Protein AF-G9FZ60-F1 (afdb_monomer_lite)

pLDDT: mean 91.17, std 10.19, range [48.16, 97.88]

Radius of gyration: 18.16 Å; chains: 1; bounding box: 33×27×50 Å

Secondary structure (DSSP, 8-state):
---HHHHTS-GGGPPP--S---TT-TT-SS-S--HHHHHHHHHHHHHHGGG-

Sequence (52 aa):
CQSRLVNNLPIDDQPECRPHWQDEDPDMPLPYDLQETISCLRNRFMSASKQW

Foldseek 3Di:
DPDPVLVPDDPVSRDDPPPDDDQPDPVDPDHPDCVVVVVVVVVVVVVVVVVD

Organism: Callorhinchus milii (NCBI:txid7868)

Structure (mmCIF, N/CA/C/O backbone):
data_AF-G9FZ60-F1
#
_entry.id   AF-G9FZ60-F1
#
loop_
_atom_site.group_PDB
_atom_site.id
_atom_site.type_symbol
_atom_site.label_atom_id
_atom_site.label_alt_id
_atom_site.label_comp_id
_atom_site.label_asym_id
_atom_site.label_entity_id
_atom_site.label_seq_id
_atom_site.pdbx_PDB_ins_code
_atom_site.Cartn_x
_atom_site.Cartn_y
_atom_site.Cartn_z
_atom_site.occupancy
_atom_site.B_iso_or_equiv
_atom_site.auth_seq_id
_atom_site.auth_comp_id
_atom_site.auth_asym_id
_atom_site.auth_atom_id
_atom_site.pdbx_PDB_model_num
ATOM 1 N N . CYS A 1 1 ? 5.251 -5.427 -8.127 1.00 89.94 1 CYS A N 1
ATOM 2 C CA . CYS A 1 1 ? 5.843 -4.707 -9.274 1.00 89.94 1 CYS A CA 1
ATOM 3 C C . CYS A 1 1 ? 7.347 -4.464 -9.146 1.00 89.94 1 CYS A C 1
ATOM 5 O O . CYS A 1 1 ? 7.973 -4.227 -10.155 1.00 89.94 1 CYS A O 1
ATOM 7 N N . GLN A 1 2 ? 7.960 -4.540 -7.957 1.00 92.00 2 GLN A N 1
ATOM 8 C CA . GLN A 1 2 ? 9.345 -4.071 -7.755 1.00 92.00 2 GLN A CA 1
ATOM 9 C C . GLN A 1 2 ? 10.396 -5.198 -7.676 1.00 92.00 2 GLN A C 1
ATOM 11 O O . GLN A 1 2 ? 11.455 -5.028 -7.072 1.00 92.00 2 GLN A O 1
ATOM 16 N N . SER A 1 3 ? 10.108 -6.392 -8.210 1.00 94.38 3 SER A N 1
ATOM 17 C CA . SER A 1 3 ? 11.086 -7.487 -8.162 1.00 94.38 3 SER A CA 1
ATOM 18 C C . SER A 1 3 ? 12.246 -7.221 -9.130 1.00 94.38 3 SER A C 1
ATOM 20 O O . SER A 1 3 ? 12.077 -6.561 -10.153 1.00 94.38 3 SER A O 1
ATOM 22 N N . ARG A 1 4 ? 13.436 -7.770 -8.844 1.00 93.56 4 ARG A N 1
ATOM 23 C CA . ARG A 1 4 ? 14.626 -7.572 -9.699 1.00 93.56 4 ARG A CA 1
ATOM 24 C C . ARG A 1 4 ? 14.402 -7.992 -11.152 1.00 93.56 4 ARG A C 1
ATOM 26 O O . ARG A 1 4 ? 14.884 -7.322 -12.051 1.00 93.56 4 ARG A O 1
ATOM 33 N N . LEU A 1 5 ? 13.683 -9.097 -11.361 1.00 92.56 5 LEU A N 1
ATOM 34 C CA . LEU A 1 5 ? 13.351 -9.598 -12.697 1.00 92.56 5 LEU A CA 1
ATOM 35 C C . LEU A 1 5 ? 12.556 -8.559 -13.490 1.00 92.56 5 LEU A C 1
ATOM 37 O O . LEU A 1 5 ? 12.820 -8.321 -14.660 1.00 92.56 5 LEU A O 1
ATOM 41 N N . VAL A 1 6 ? 11.598 -7.942 -12.813 1.00 91.69 6 VAL A N 1
ATOM 42 C CA . VAL A 1 6 ? 10.658 -6.999 -13.394 1.00 91.69 6 VAL A CA 1
ATOM 43 C C . VAL A 1 6 ? 11.319 -5.652 -13.698 1.00 91.69 6 VAL A C 1
ATOM 45 O O . VAL A 1 6 ? 11.053 -5.066 -14.739 1.00 91.69 6 VAL A O 1
ATOM 48 N N . ASN A 1 7 ? 12.245 -5.201 -12.851 1.00 88.94 7 ASN A N 1
ATOM 49 C CA . ASN A 1 7 ? 12.977 -3.947 -13.063 1.00 88.94 7 ASN A CA 1
ATOM 50 C C . ASN A 1 7 ? 13.932 -3.987 -14.273 1.00 88.94 7 ASN A C 1
ATOM 52 O O . ASN A 1 7 ? 14.406 -2.941 -14.704 1.00 88.94 7 ASN A O 1
ATOM 56 N N . ASN A 1 8 ? 14.230 -5.177 -14.805 1.00 93.06 8 ASN A N 1
ATOM 57 C CA . ASN A 1 8 ? 15.075 -5.353 -15.988 1.00 93.06 8 ASN A CA 1
ATOM 58 C C . ASN A 1 8 ? 14.274 -5.391 -17.300 1.00 93.06 8 ASN A C 1
ATOM 60 O O . ASN A 1 8 ? 14.872 -5.541 -18.366 1.00 93.06 8 ASN A O 1
ATOM 64 N N . LEU A 1 9 ? 12.942 -5.314 -17.235 1.00 93.88 9 LEU A N 1
ATOM 65 C CA . LEU A 1 9 ? 12.104 -5.284 -18.427 1.00 93.88 9 LEU A CA 1
ATOM 66 C C . LEU A 1 9 ? 12.245 -3.935 -19.157 1.00 93.88 9 LEU A C 1
ATOM 68 O O . LEU A 1 9 ? 12.487 -2.904 -18.510 1.00 93.88 9 LEU A O 1
ATOM 72 N N . PRO A 1 10 ? 12.080 -3.920 -20.493 1.00 95.69 10 PRO A N 1
ATOM 73 C CA . PRO A 1 10 ? 11.909 -2.686 -21.254 1.00 95.69 10 PRO A CA 1
ATOM 74 C C . PRO A 1 10 ? 10.814 -1.808 -20.648 1.00 95.69 10 PRO A C 1
ATOM 76 O O . PRO A 1 10 ? 9.871 -2.322 -20.056 1.00 95.69 10 PRO A O 1
ATOM 79 N N . ILE A 1 11 ? 10.928 -0.488 -20.808 1.00 90.31 11 ILE A N 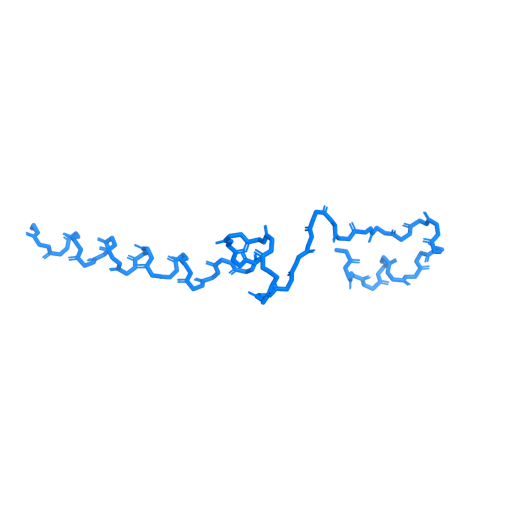1
ATOM 80 C CA . ILE A 1 11 ? 10.011 0.467 -20.167 1.00 90.31 11 ILE A CA 1
ATOM 81 C C . ILE A 1 11 ? 8.540 0.215 -20.528 1.00 90.31 11 ILE A C 1
ATOM 83 O O . ILE A 1 11 ? 7.685 0.311 -19.656 1.00 90.31 11 ILE A O 1
ATOM 87 N N . ASP A 1 12 ? 8.276 -0.195 -21.770 1.00 94.88 12 ASP A N 1
ATOM 88 C CA . ASP A 1 12 ? 6.930 -0.492 -22.273 1.00 94.88 12 ASP A CA 1
ATOM 89 C C . ASP A 1 12 ? 6.328 -1.766 -21.652 1.00 94.88 12 ASP A C 1
ATOM 91 O O . ASP A 1 12 ? 5.110 -1.929 -21.624 1.00 94.88 12 ASP A O 1
ATOM 95 N N . ASP A 1 13 ? 7.181 -2.643 -21.116 1.00 93.88 13 ASP A N 1
ATOM 96 C CA . ASP A 1 13 ? 6.804 -3.910 -20.485 1.00 93.88 13 ASP A CA 1
ATOM 97 C C . ASP A 1 13 ? 6.882 -3.848 -18.948 1.00 93.88 13 ASP A C 1
ATOM 99 O O . ASP A 1 13 ? 6.594 -4.838 -18.265 1.00 93.88 13 ASP A O 1
ATOM 103 N N . GLN A 1 14 ? 7.297 -2.713 -18.369 1.00 93.75 14 GLN A N 1
ATOM 104 C CA . GLN A 1 14 ? 7.379 -2.577 -16.918 1.00 93.75 14 GLN A CA 1
ATOM 105 C C . GLN A 1 14 ? 5.970 -2.548 -16.312 1.00 93.75 14 GLN A C 1
ATOM 107 O O . GLN A 1 14 ? 5.149 -1.702 -16.665 1.00 93.75 14 GLN A O 1
ATOM 112 N N . PRO A 1 15 ? 5.658 -3.444 -15.361 1.00 94.88 15 PRO A N 1
ATOM 113 C CA . PRO A 1 15 ? 4.353 -3.479 -14.740 1.00 94.88 15 PRO A CA 1
ATOM 114 C C . PRO A 1 15 ? 4.187 -2.283 -13.816 1.00 94.88 15 PRO A C 1
ATOM 116 O O . PRO A 1 15 ? 4.977 -2.044 -12.897 1.00 94.88 15 PRO A O 1
ATOM 119 N N . GLU A 1 16 ? 3.079 -1.590 -14.005 1.00 94.50 16 GLU A N 1
ATOM 120 C CA . GLU A 1 16 ? 2.687 -0.498 -13.139 1.00 94.50 16 GLU A CA 1
ATOM 121 C C . GLU A 1 16 ? 1.975 -1.036 -11.894 1.00 94.50 16 GLU A C 1
ATOM 123 O O . GLU A 1 16 ? 1.032 -1.825 -11.979 1.00 94.50 16 GLU A O 1
ATOM 128 N N . CYS A 1 17 ? 2.401 -0.593 -10.710 1.00 93.81 17 CYS A N 1
ATOM 129 C CA . CYS A 1 17 ? 1.648 -0.853 -9.484 1.00 93.81 17 CYS A CA 1
ATOM 130 C C . CYS A 1 17 ? 0.502 0.145 -9.393 1.00 93.81 17 CYS A C 1
ATOM 132 O O . CYS A 1 17 ? 0.662 1.230 -8.839 1.00 93.81 17 CYS A O 1
ATOM 134 N N . ARG A 1 18 ? -0.637 -0.219 -9.989 1.00 94.12 18 ARG A N 1
ATOM 135 C CA . ARG A 1 18 ? -1.858 0.585 -9.957 1.00 94.12 18 ARG A CA 1
ATOM 136 C C . ARG A 1 18 ? -3.091 -0.254 -9.591 1.00 94.12 18 ARG A C 1
ATOM 138 O O . ARG A 1 18 ? -3.244 -1.350 -10.131 1.00 94.12 18 ARG A O 1
ATOM 145 N N . PRO A 1 19 ? -3.986 0.272 -8.732 1.00 94.25 19 PRO A N 1
ATOM 146 C CA . PRO A 1 19 ? -3.851 1.542 -8.010 1.00 94.25 19 PRO A CA 1
ATOM 147 C C . PRO A 1 19 ? -2.788 1.458 -6.900 1.00 94.25 19 PRO A C 1
ATOM 149 O O . PRO A 1 19 ? -2.589 0.407 -6.303 1.00 94.25 19 PRO A O 1
ATOM 152 N N . HIS A 1 20 ? -2.102 2.571 -6.654 1.00 95.50 20 HIS A N 1
ATOM 153 C CA . HIS A 1 20 ? -1.187 2.780 -5.533 1.00 95.50 20 HIS A CA 1
ATOM 154 C C . HIS A 1 20 ? -1.261 4.257 -5.163 1.00 95.50 20 HIS A C 1
ATOM 156 O O . HIS A 1 20 ? -1.272 5.106 -6.056 1.00 95.50 20 HIS A O 1
ATOM 162 N N . TRP A 1 21 ? -1.295 4.561 -3.874 1.00 97.06 21 TRP A N 1
ATOM 163 C CA . TRP A 1 21 ? -1.356 5.925 -3.359 1.00 97.06 21 TRP A CA 1
ATOM 164 C C . TRP A 1 21 ? -0.482 6.050 -2.111 1.00 97.06 21 TRP A C 1
ATOM 166 O O . TRP A 1 21 ? -0.054 5.040 -1.552 1.00 97.06 21 TRP A O 1
ATOM 176 N N . GLN A 1 22 ? -0.145 7.285 -1.745 1.00 94.25 22 GLN A N 1
ATOM 177 C CA . GLN A 1 22 ? 0.610 7.584 -0.525 1.00 94.25 22 GLN A CA 1
ATOM 178 C C . GLN A 1 22 ? -0.357 7.799 0.639 1.00 94.25 22 GLN A C 1
ATOM 180 O O . GLN A 1 22 ? -1.535 8.076 0.417 1.00 94.25 22 GLN A O 1
ATOM 185 N N . ASP A 1 23 ? 0.135 7.686 1.870 1.00 87.81 23 ASP A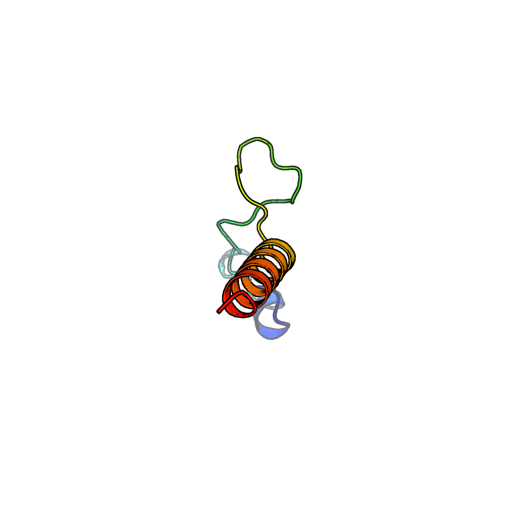 N 1
ATOM 186 C CA . ASP A 1 23 ? -0.707 7.799 3.066 1.00 87.81 23 ASP A CA 1
ATOM 187 C C . ASP A 1 23 ? -1.378 9.180 3.194 1.00 87.81 23 ASP A C 1
ATOM 189 O O . ASP A 1 23 ? -2.452 9.292 3.780 1.00 87.81 23 ASP A O 1
ATOM 193 N N . GLU A 1 24 ? -0.791 10.224 2.605 1.00 89.00 24 GLU A N 1
ATOM 194 C CA . GLU A 1 24 ? -1.321 11.591 2.608 1.00 89.00 24 GLU A CA 1
ATOM 195 C C . GLU A 1 24 ? -2.147 11.956 1.362 1.00 89.00 24 GLU A C 1
ATOM 197 O O . GLU A 1 24 ? -2.426 13.137 1.144 1.00 89.00 24 GLU A O 1
ATOM 202 N N . ASP A 1 25 ? -2.524 10.985 0.525 1.00 95.62 25 ASP A N 1
ATOM 203 C CA . ASP A 1 25 ? -3.361 11.236 -0.652 1.00 95.62 25 ASP A CA 1
ATOM 204 C C . ASP A 1 25 ? -4.798 11.627 -0.230 1.00 95.62 25 ASP A C 1
ATOM 206 O O . ASP A 1 25 ? -5.527 10.791 0.310 1.00 95.62 25 ASP A O 1
ATOM 210 N N . PRO A 1 26 ? -5.238 12.884 -0.460 1.00 94.06 26 PRO A N 1
ATOM 211 C CA . PRO A 1 26 ? -6.529 13.372 0.023 1.00 94.06 26 PRO A CA 1
ATOM 212 C C . PRO A 1 26 ? -7.725 12.781 -0.732 1.00 94.06 26 PRO A C 1
ATOM 214 O O . PRO A 1 26 ? -8.846 12.836 -0.222 1.00 94.06 26 PRO A O 1
A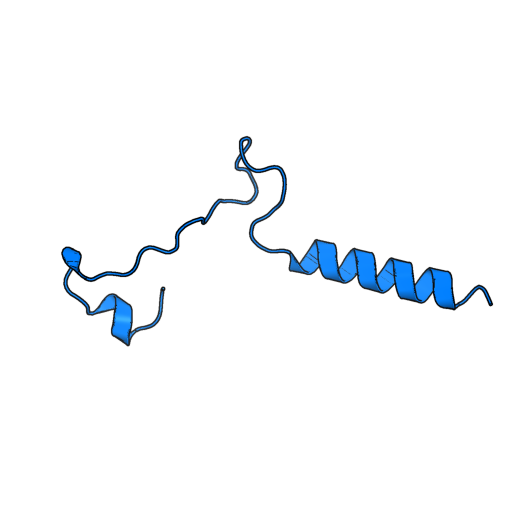TOM 217 N N . ASP A 1 27 ? -7.506 12.224 -1.925 1.00 96.88 27 ASP A N 1
ATOM 218 C CA . ASP A 1 27 ? -8.559 11.589 -2.718 1.00 96.88 27 ASP A CA 1
ATOM 219 C C . ASP A 1 27 ? -8.802 10.137 -2.273 1.00 96.88 27 ASP A C 1
ATOM 221 O O . ASP A 1 27 ? -9.790 9.509 -2.671 1.00 96.88 27 ASP A O 1
ATOM 225 N N . MET A 1 28 ? -7.926 9.600 -1.416 1.00 96.75 28 MET A N 1
ATOM 226 C CA . MET A 1 28 ? -7.971 8.220 -0.953 1.00 96.75 28 MET A CA 1
ATOM 227 C C . MET A 1 28 ? -8.418 8.154 0.515 1.00 96.75 28 MET A C 1
ATOM 229 O O . MET A 1 28 ? -7.706 8.586 1.417 1.00 96.75 28 MET A O 1
ATOM 233 N N . PRO A 1 29 ? -9.598 7.576 0.811 1.00 95.06 29 PRO A N 1
ATOM 234 C CA . PRO A 1 29 ? -10.168 7.593 2.161 1.00 95.06 29 PRO A CA 1
ATOM 235 C C . PRO A 1 29 ? -9.504 6.610 3.138 1.00 95.06 29 PRO A C 1
ATOM 237 O O . PRO A 1 29 ? -9.833 6.608 4.324 1.00 95.06 29 PRO A O 1
ATOM 240 N N . LEU A 1 30 ? -8.636 5.725 2.646 1.00 95.25 30 LEU A N 1
ATOM 241 C CA . LEU A 1 30 ? -7.948 4.698 3.424 1.00 95.25 30 LEU A CA 1
ATOM 242 C C . LEU A 1 30 ? -6.471 4.664 3.030 1.00 95.25 30 LEU A C 1
ATOM 244 O O . LEU A 1 30 ? -6.177 4.914 1.863 1.00 95.25 30 LEU A O 1
ATOM 248 N N . PRO A 1 31 ? -5.559 4.297 3.946 1.00 95.94 31 PRO A N 1
ATOM 249 C CA . PRO A 1 31 ? -4.157 4.106 3.601 1.00 95.94 31 PRO A CA 1
ATOM 250 C C . PRO A 1 31 ? -3.990 2.913 2.658 1.00 95.94 31 PRO A C 1
ATOM 252 O O . PRO A 1 31 ? -4.807 1.984 2.646 1.00 95.94 31 PRO A O 1
ATOM 255 N N . TYR A 1 32 ? -2.916 2.935 1.872 1.00 96.56 32 TYR A N 1
ATOM 256 C CA . TYR A 1 32 ? -2.585 1.810 1.002 1.00 96.56 32 TYR A CA 1
ATOM 257 C C . TYR A 1 32 ? -2.131 0.599 1.833 1.00 96.56 32 TYR A C 1
ATOM 259 O O . TYR A 1 32 ? -2.534 -0.534 1.556 1.00 96.56 32 TYR A O 1
ATOM 267 N N . ASP A 1 33 ? -1.344 0.833 2.891 1.00 96.50 33 ASP A N 1
ATOM 268 C CA . ASP A 1 33 ? -1.007 -0.196 3.876 1.00 96.50 33 ASP A CA 1
ATOM 269 C C . ASP A 1 33 ? -2.070 -0.280 4.984 1.00 96.50 33 ASP A C 1
ATOM 271 O O . ASP A 1 33 ? -2.338 0.663 5.725 1.00 96.50 33 ASP A O 1
ATOM 275 N N . LEU A 1 34 ? -2.672 -1.460 5.128 1.00 96.69 34 LEU A N 1
ATOM 276 C CA . LEU A 1 34 ? -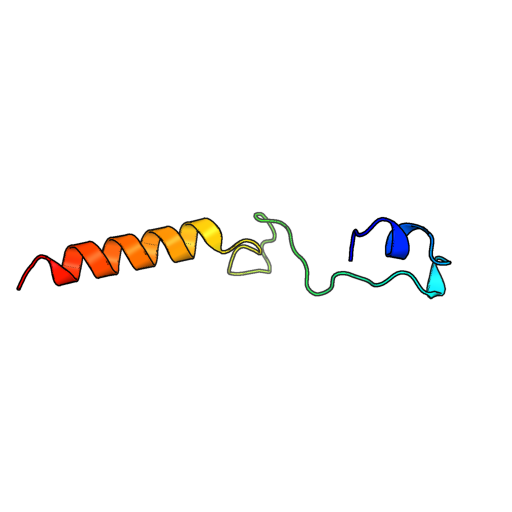3.731 -1.726 6.097 1.00 96.69 34 LEU A CA 1
ATOM 277 C C . LEU A 1 34 ? -3.229 -2.358 7.404 1.00 96.69 34 LEU A C 1
ATOM 279 O O . LEU A 1 34 ? -4.060 -2.722 8.242 1.00 96.69 34 LEU A O 1
ATOM 283 N N . GLN A 1 35 ? -1.916 -2.526 7.609 1.00 97.88 35 GLN A N 1
ATOM 284 C CA . GLN A 1 35 ? -1.368 -3.206 8.790 1.00 97.88 35 GLN A CA 1
ATOM 285 C C . GLN A 1 35 ? -1.908 -2.650 10.115 1.00 97.88 35 GLN A C 1
ATOM 287 O O . GLN A 1 35 ? -2.378 -3.422 10.959 1.00 97.88 35 GLN A O 1
ATOM 292 N N . GLU A 1 36 ? -1.908 -1.329 10.290 1.00 96.38 36 GLU A N 1
ATOM 293 C CA . GLU A 1 36 ? -2.406 -0.691 11.514 1.00 96.38 36 GLU A CA 1
ATOM 294 C C . GLU A 1 36 ? -3.911 -0.893 11.702 1.00 96.38 36 GLU A C 1
ATOM 296 O O . GLU A 1 36 ? -4.370 -1.237 12.795 1.00 96.38 36 GLU A O 1
ATOM 301 N N . THR A 1 37 ? -4.681 -0.761 10.619 1.00 96.06 37 THR A N 1
ATOM 302 C CA . THR A 1 37 ? -6.138 -0.945 10.639 1.00 96.06 37 THR A CA 1
ATOM 303 C C . THR A 1 37 ? -6.485 -2.379 11.037 1.00 96.06 37 THR A C 1
ATOM 305 O O . THR A 1 37 ? -7.303 -2.603 11.931 1.00 96.06 37 THR A O 1
ATOM 308 N N . ILE A 1 38 ? -5.812 -3.367 10.441 1.00 97.81 38 ILE A N 1
ATOM 309 C CA . ILE A 1 38 ? -5.984 -4.786 10.772 1.00 97.81 38 ILE A CA 1
ATOM 310 C C . ILE A 1 38 ? -5.593 -5.053 12.230 1.00 97.81 38 ILE A C 1
ATOM 312 O O . ILE A 1 38 ? -6.322 -5.748 12.942 1.00 97.81 38 ILE A O 1
ATOM 316 N N . SER A 1 39 ? -4.464 -4.507 12.690 1.00 97.75 39 SER A N 1
ATOM 317 C CA . SER A 1 39 ? -3.999 -4.645 14.075 1.00 97.75 39 SER A CA 1
ATOM 318 C C . SER A 1 39 ? -5.026 -4.092 15.070 1.00 97.75 39 SER A C 1
ATOM 320 O O . SER A 1 39 ? -5.422 -4.778 16.015 1.00 97.75 39 SE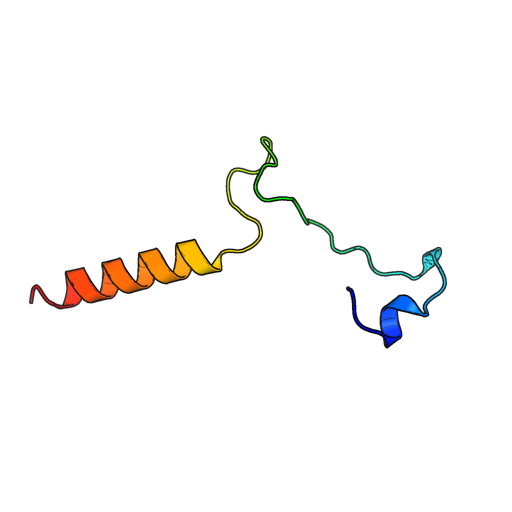R A O 1
ATOM 322 N N . CYS A 1 40 ? -5.551 -2.893 14.806 1.00 96.75 40 CYS A N 1
ATOM 323 C CA . CYS A 1 40 ? -6.583 -2.256 15.617 1.00 96.75 40 CYS A CA 1
ATOM 324 C C . CYS A 1 40 ? -7.858 -3.108 15.694 1.00 96.75 40 CYS A C 1
ATOM 326 O O . CYS A 1 40 ? -8.365 -3.380 16.786 1.00 96.75 40 CYS A O 1
ATOM 328 N N . LEU A 1 41 ? -8.353 -3.593 14.553 1.00 97.00 41 LEU A N 1
ATOM 329 C CA . LEU A 1 41 ? -9.555 -4.427 14.501 1.00 97.00 41 LEU A CA 1
ATOM 330 C C . LEU A 1 41 ? -9.376 -5.747 15.256 1.00 97.00 41 LEU A C 1
ATOM 332 O O . LEU A 1 41 ? -10.267 -6.145 16.007 1.00 97.00 41 LEU A O 1
ATOM 336 N N . ARG A 1 42 ? -8.214 -6.396 15.125 1.00 96.75 42 ARG A N 1
ATOM 337 C CA . ARG A 1 42 ? -7.887 -7.609 15.886 1.00 96.75 42 ARG A CA 1
ATOM 338 C C . ARG A 1 42 ? -7.868 -7.339 17.385 1.00 96.75 42 ARG A C 1
ATOM 340 O O . ARG A 1 42 ? -8.486 -8.084 18.139 1.00 96.75 42 ARG A O 1
ATOM 347 N N . ASN A 1 43 ? -7.230 -6.256 17.821 1.00 95.88 43 ASN A N 1
ATOM 348 C CA . ASN A 1 43 ? -7.180 -5.895 19.238 1.00 95.88 43 ASN A CA 1
ATOM 349 C C . ASN A 1 43 ? -8.577 -5.624 19.809 1.00 95.88 43 ASN A C 1
ATOM 351 O O . ASN A 1 43 ? -8.888 -6.086 20.905 1.00 95.88 43 ASN A O 1
ATOM 355 N N . ARG A 1 44 ? -9.439 -4.938 19.048 1.00 94.69 44 ARG A N 1
ATOM 356 C CA . ARG A 1 44 ? -10.839 -4.684 19.427 1.00 94.69 44 ARG A CA 1
ATOM 357 C C . ARG A 1 44 ? -11.668 -5.961 19.500 1.00 94.69 44 ARG A C 1
ATOM 359 O O . ARG A 1 44 ? -12.462 -6.119 20.420 1.00 94.69 44 ARG A O 1
ATOM 366 N N . PHE A 1 45 ? -11.481 -6.874 18.551 1.00 93.44 45 PHE A N 1
ATOM 367 C CA . PHE A 1 45 ? -12.148 -8.171 18.583 1.00 93.44 45 PHE A CA 1
ATOM 368 C C . PHE A 1 45 ? -11.735 -8.957 19.833 1.00 93.44 45 PHE A C 1
ATOM 370 O O . PHE A 1 45 ? -12.584 -9.391 20.604 1.00 93.44 45 PHE A O 1
ATOM 377 N N . MET A 1 46 ? -10.431 -9.046 20.099 1.00 90.75 46 MET A N 1
ATOM 378 C CA . MET A 1 46 ? -9.902 -9.782 21.249 1.00 90.75 46 MET A CA 1
ATOM 379 C C . MET A 1 46 ? -10.259 -9.143 22.598 1.00 90.75 46 MET A C 1
ATOM 381 O O . MET A 1 46 ? -10.365 -9.860 23.591 1.00 90.75 46 MET A O 1
ATOM 385 N N . SER A 1 47 ? -10.435 -7.819 22.673 1.00 84.06 47 SER A N 1
ATOM 386 C CA . SER A 1 47 ? -10.901 -7.158 23.898 1.00 84.06 47 SER A CA 1
ATOM 387 C C . SER A 1 47 ? -12.396 -7.375 24.140 1.00 84.06 47 SER A C 1
ATOM 389 O O . SER A 1 47 ? -12.788 -7.611 25.280 1.00 84.06 47 SER A O 1
ATOM 391 N N . ALA A 1 48 ? -13.215 -7.377 23.085 1.00 75.75 48 ALA A N 1
ATOM 392 C CA . ALA A 1 48 ? -14.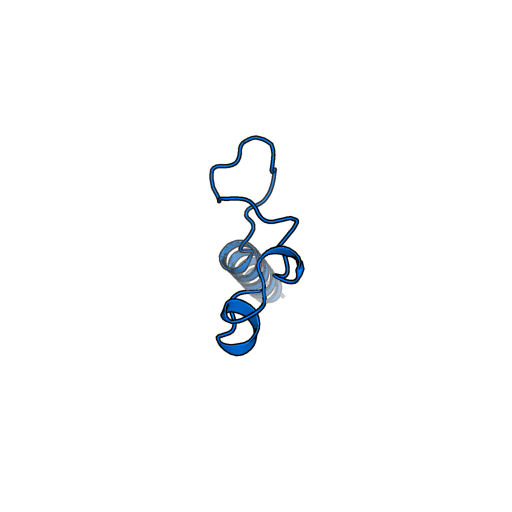642 -7.679 23.169 1.00 75.75 48 ALA A CA 1
ATOM 393 C C . ALA A 1 48 ? -14.908 -9.157 23.512 1.00 75.75 48 ALA A C 1
ATOM 395 O O . ALA A 1 48 ? -15.792 -9.459 24.309 1.00 75.75 48 ALA A O 1
ATOM 396 N N . SER A 1 49 ? -14.110 -10.089 22.981 1.00 70.94 49 SER A N 1
ATOM 397 C CA . SER A 1 49 ? -14.220 -11.520 23.303 1.00 70.94 49 SER A CA 1
ATOM 398 C C . SER A 1 49 ? -13.815 -11.870 24.739 1.00 70.94 49 SER A C 1
ATOM 400 O O . SER A 1 49 ? -14.160 -12.946 25.206 1.00 70.94 49 SER A O 1
ATOM 402 N N . LYS A 1 50 ? -13.099 -10.989 25.452 1.00 61.84 50 LYS A N 1
ATOM 403 C CA . LYS A 1 50 ? -12.730 -11.178 26.869 1.00 61.84 50 LYS A CA 1
ATOM 404 C C . LYS A 1 50 ? -13.827 -10.762 27.859 1.00 61.84 50 LYS A C 1
ATOM 406 O O . LYS A 1 50 ? -13.611 -10.866 29.062 1.00 61.84 50 LYS A O 1
ATOM 411 N N . GLN A 1 51 ? -14.955 -10.240 27.378 1.00 56.12 51 GLN A N 1
ATOM 412 C CA . GLN A 1 51 ? -16.068 -9.769 28.214 1.00 56.12 51 GLN A CA 1
ATOM 413 C C . GLN A 1 51 ? -17.181 -10.816 28.412 1.00 56.12 51 GLN A C 1
ATOM 415 O O . GLN A 1 51 ? -18.210 -10.477 28.993 1.00 56.12 51 GLN A O 1
ATOM 420 N N . TRP A 1 52 ? -16.974 -12.059 27.962 1.00 48.16 52 TRP A N 1
ATOM 421 C CA . TRP A 1 52 ? -17.894 -13.192 28.120 1.00 48.16 52 TRP A CA 1
ATOM 422 C C . TRP A 1 52 ? -17.221 -14.335 28.877 1.00 48.16 52 TRP A C 1
ATOM 424 O O . TRP A 1 52 ? -16.042 -14.622 28.562 1.00 48.16 52 TRP A O 1
#

InterPro domains:
  IPR024366 Alpha-ketoglutarate-dependent dioxygenase FTO, C-terminal [PF12934] (1-42)
  IPR032868 Alpha-ketoglutarate-dependent dioxygenase FTO [PTHR31291] (1-45)